Protein AF-A0A2J8IXP9-F1 (afdb_monomer_lite)

InterPro domains:
  IPR016054 Ly-6 antigen/uPA receptor-like [PF00021] (2-88)
  IPR016054 Ly-6 antigen/uPA receptor-like [PF00021] (100-126)
  IPR016054 Ly-6 antigen/uPA receptor-like [SM00134] (3-95)
  IPR018363 CD59 antigen, conserved site [PS00983] (4-57)
  IPR045860 Snake toxin-like superfamily [G3DSA:2.10.60.10] (2-97)
  IPR045860 Snake toxin-like superfamily [G3DSA:2.10.60.10] (98-129)
  IPR045860 Snake toxin-like superfamily [SSF57302] (1-97)
  IPR045860 Snake toxin-like superfamily [SSF57302] (103-127)

pLDDT: mean 88.63, std 13.38, range [33.03, 98.5]

Structure (mmCIF, N/CA/C/O backbone):
data_AF-A0A2J8IXP9-F1
#
_entry.id   AF-A0A2J8IXP9-F1
#
loop_
_atom_site.group_PDB
_atom_site.id
_atom_site.type_symbol
_atom_site.label_atom_id
_atom_site.label_alt_id
_atom_site.label_comp_id
_atom_site.label_asym_id
_atom_site.label_entity_id
_atom_site.label_seq_id
_atom_site.pdbx_PDB_ins_code
_atom_site.Cartn_x
_atom_site.Cartn_y
_atom_site.Cartn_z
_atom_site.occupancy
_atom_site.B_iso_or_equiv
_atom_site.auth_seq_id
_atom_site.auth_comp_id
_atom_site.auth_asym_id
_atom_site.auth_atom_id
_atom_site.pdbx_PDB_model_num
ATOM 1 N N . ARG A 1 1 ? -12.320 -8.275 23.757 1.00 76.25 1 ARG A N 1
ATOM 2 C CA . ARG A 1 1 ? -12.898 -7.100 23.058 1.00 76.25 1 ARG A CA 1
ATOM 3 C C . ARG A 1 1 ? -12.314 -7.110 21.659 1.00 76.25 1 ARG A C 1
ATOM 5 O O . ARG A 1 1 ? -11.104 -7.238 21.567 1.00 76.25 1 ARG A O 1
ATOM 12 N N . TYR A 1 2 ? -13.144 -7.077 20.621 1.00 90.44 2 TYR A N 1
ATOM 13 C CA . TYR A 1 2 ? -12.654 -7.108 19.242 1.00 90.44 2 TYR A CA 1
ATOM 14 C C . TYR A 1 2 ? -12.021 -5.775 18.852 1.00 90.44 2 TYR A C 1
ATOM 16 O O . TYR A 1 2 ? -12.442 -4.730 19.362 1.00 90.44 2 TYR A O 1
ATOM 24 N N . LEU A 1 3 ? -11.019 -5.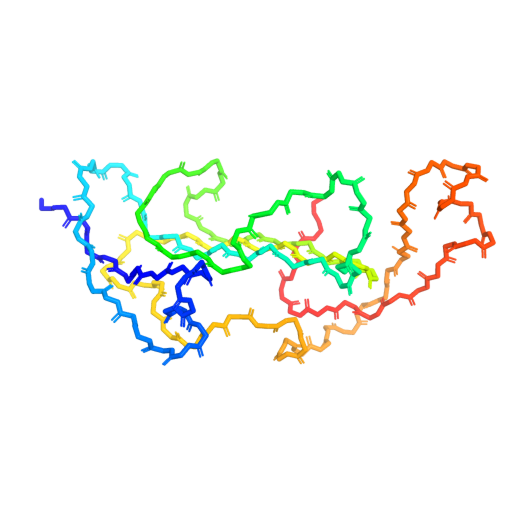844 17.978 1.00 97.25 3 LEU A N 1
ATOM 25 C CA . LEU A 1 3 ? -10.311 -4.694 17.434 1.00 97.25 3 LEU A CA 1
ATOM 26 C C . LEU A 1 3 ? -11.274 -3.804 16.629 1.00 97.25 3 LEU A C 1
ATOM 28 O O . LEU A 1 3 ? -12.179 -4.307 15.965 1.00 97.25 3 LEU A O 1
ATOM 32 N N . GLU A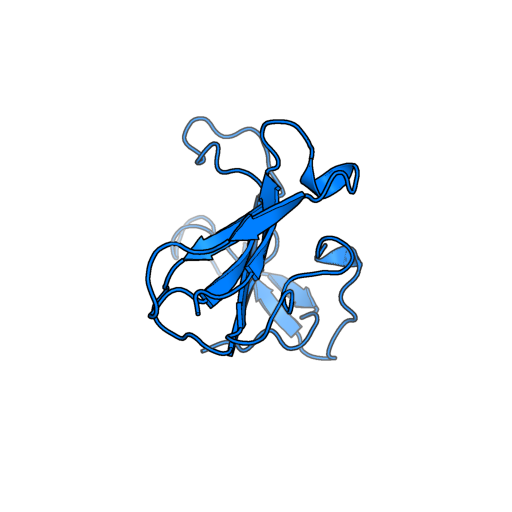 1 4 ? -11.104 -2.486 16.709 1.00 98.38 4 GLU A N 1
ATOM 33 C CA . GLU A 1 4 ? -11.819 -1.520 15.867 1.00 98.38 4 GLU A CA 1
ATOM 34 C C . GLU A 1 4 ? -10.820 -0.906 14.884 1.00 98.38 4 GLU A C 1
ATOM 36 O O . GLU A 1 4 ? -9.755 -0.450 15.298 1.00 98.38 4 GLU A O 1
ATOM 41 N N . CYS A 1 5 ? -11.171 -0.894 13.602 1.00 98.50 5 CYS A N 1
ATOM 42 C CA . CYS A 1 5 ? -10.344 -0.452 12.485 1.00 98.50 5 CYS A CA 1
ATOM 43 C C . CYS A 1 5 ? -11.069 0.611 11.657 1.00 98.50 5 CYS A C 1
ATOM 45 O O . CYS A 1 5 ? -12.279 0.801 11.785 1.00 98.50 5 CYS A O 1
ATOM 47 N N . ILE A 1 6 ? -10.332 1.289 10.783 1.00 98.50 6 ILE A N 1
ATOM 48 C CA . ILE A 1 6 ? -10.911 2.093 9.710 1.00 98.50 6 ILE A CA 1
ATOM 49 C C . ILE A 1 6 ? -11.226 1.196 8.509 1.00 98.50 6 ILE A C 1
ATOM 51 O O . ILE A 1 6 ? -10.470 0.272 8.211 1.00 98.50 6 ILE A O 1
ATOM 55 N N . SER A 1 7 ? -12.332 1.466 7.817 1.00 98.31 7 SER A N 1
ATOM 56 C CA . SER A 1 7 ? -12.733 0.760 6.605 1.00 98.31 7 SER A CA 1
ATOM 57 C C . SER A 1 7 ? -13.248 1.702 5.518 1.00 98.31 7 SER A C 1
ATOM 59 O O . SER A 1 7 ? -13.927 2.694 5.799 1.00 98.31 7 SER A O 1
ATOM 61 N N . CYS A 1 8 ? -12.868 1.392 4.282 1.00 97.94 8 CYS A N 1
ATOM 62 C CA . CYS A 1 8 ? -13.273 2.048 3.044 1.00 97.94 8 CYS A CA 1
ATOM 63 C C . CYS A 1 8 ? -12.891 1.145 1.853 1.00 97.94 8 CYS A C 1
ATOM 65 O O . CYS A 1 8 ? -12.100 0.211 2.024 1.00 97.94 8 CYS A O 1
ATOM 67 N N . GLY A 1 9 ? -13.413 1.446 0.664 1.00 96.19 9 GLY A N 1
ATOM 68 C CA . GLY A 1 9 ? -13.023 0.817 -0.599 1.00 96.19 9 GLY A CA 1
ATOM 69 C C . GLY A 1 9 ? -13.056 1.788 -1.783 1.00 96.19 9 GLY A C 1
ATOM 70 O O . GLY A 1 9 ? -13.705 2.838 -1.726 1.00 96.19 9 GLY A O 1
ATOM 71 N N . SER A 1 10 ? -12.347 1.443 -2.857 1.00 94.25 10 SER A N 1
ATOM 72 C CA . SER A 1 10 ? -12.347 2.219 -4.107 1.00 94.25 10 SER A CA 1
ATOM 73 C C . SER A 1 10 ? -13.627 2.057 -4.927 1.00 94.25 10 SER A C 1
ATOM 75 O O . SER A 1 10 ? -13.988 2.966 -5.674 1.00 94.25 10 SER A O 1
ATOM 77 N N . SER A 1 11 ? -14.353 0.949 -4.764 1.00 91.62 11 SER A N 1
ATOM 78 C CA . SER A 1 11 ? -15.578 0.645 -5.519 1.00 91.62 11 SER A CA 1
ATOM 79 C C . SER A 1 11 ? -16.669 1.717 -5.391 1.00 91.62 11 SER A C 1
ATOM 81 O O . SER A 1 11 ? -17.381 1.990 -6.357 1.00 91.62 11 SER A O 1
ATOM 83 N N . ASP A 1 12 ? -16.784 2.369 -4.231 1.00 92.88 12 ASP A N 1
ATOM 84 C CA . ASP A 1 12 ? -17.688 3.503 -3.979 1.00 92.88 12 ASP A CA 1
ATOM 85 C C . ASP A 1 12 ? -16.950 4.845 -3.781 1.00 92.88 12 ASP A C 1
ATOM 87 O O . ASP A 1 12 ? -17.549 5.873 -3.431 1.00 92.88 12 ASP A O 1
ATOM 91 N N . MET A 1 13 ? -15.640 4.842 -4.035 1.00 94.12 13 MET A N 1
ATOM 92 C CA . MET A 1 13 ? -14.691 5.927 -3.795 1.00 94.12 13 MET A CA 1
ATOM 93 C C . MET A 1 13 ? -14.664 6.443 -2.347 1.00 94.12 13 MET A C 1
ATOM 95 O O . MET A 1 13 ? -14.403 7.630 -2.102 1.00 94.12 13 MET A O 1
ATOM 99 N N . SER A 1 14 ? -15.001 5.601 -1.367 1.00 96.62 14 SER A N 1
ATOM 100 C CA . SER A 1 14 ? -14.982 5.996 0.044 1.00 96.62 14 SER A CA 1
ATOM 101 C C . SER A 1 14 ? -13.561 6.239 0.552 1.00 96.62 14 SER A C 1
ATOM 103 O O . SER A 1 14 ? -13.365 7.146 1.367 1.00 96.62 14 SER A O 1
ATOM 105 N N . CYS A 1 15 ? -12.562 5.511 0.044 1.00 95.88 15 CYS A N 1
ATOM 106 C CA . CYS A 1 15 ? -11.164 5.714 0.420 1.00 95.88 15 CYS A CA 1
ATOM 107 C C . CYS A 1 15 ? -10.618 7.052 -0.098 1.00 95.88 15 CYS A C 1
ATOM 109 O O . CYS A 1 15 ? -10.130 7.865 0.691 1.00 95.88 15 CYS A O 1
ATOM 111 N N . GLU A 1 16 ? -10.770 7.310 -1.396 1.00 95.19 16 GLU A N 1
ATOM 112 C CA . GLU A 1 16 ? -10.258 8.481 -2.117 1.00 95.19 16 GLU A CA 1
ATOM 113 C C . GLU A 1 16 ? -10.934 9.773 -1.660 1.00 95.19 16 GLU A C 1
ATOM 115 O O . GLU A 1 16 ? -10.302 10.825 -1.587 1.00 95.19 16 GLU A O 1
ATOM 120 N N . ARG A 1 17 ? -12.225 9.707 -1.310 1.00 95.75 17 ARG A N 1
ATOM 121 C CA . ARG A 1 17 ? -12.983 10.860 -0.799 1.00 95.75 17 ARG A CA 1
ATOM 122 C C . ARG A 1 17 ? -12.840 11.067 0.709 1.00 95.75 17 ARG A C 1
ATOM 124 O O . ARG A 1 17 ? -13.532 11.928 1.253 1.00 95.75 17 ARG A O 1
ATOM 131 N N . GLY A 1 18 ? -12.019 10.271 1.396 1.00 95.06 18 GLY A N 1
ATOM 132 C CA . GLY A 1 18 ? -11.847 10.359 2.848 1.00 95.06 18 GLY A CA 1
ATOM 133 C C . GLY A 1 18 ? -13.116 10.038 3.647 1.00 95.06 18 GLY A C 1
ATOM 134 O O . GLY A 1 18 ? -13.249 10.463 4.791 1.00 95.06 18 GLY A O 1
ATOM 135 N N . ARG A 1 19 ? -14.074 9.303 3.064 1.00 96.56 19 ARG A N 1
ATOM 136 C CA . ARG A 1 19 ? -15.338 8.889 3.707 1.00 96.56 19 ARG A CA 1
ATOM 137 C C . ARG A 1 19 ? -15.143 7.594 4.497 1.00 96.56 19 ARG A C 1
ATOM 139 O O . ARG A 1 19 ? -15.870 6.620 4.326 1.00 96.56 19 ARG A O 1
ATOM 146 N N . HIS A 1 20 ? -14.108 7.591 5.326 1.00 97.75 20 HIS A N 1
ATOM 147 C CA . HIS A 1 20 ? -13.667 6.448 6.115 1.00 97.75 20 HIS A CA 1
ATOM 148 C C . HIS A 1 20 ? -14.660 6.146 7.244 1.00 97.75 20 HIS A C 1
ATOM 150 O O . HIS A 1 20 ? -15.147 7.063 7.905 1.00 97.75 20 HIS A O 1
ATOM 156 N N . GLN A 1 21 ? -14.950 4.866 7.485 1.00 98.00 21 GLN A N 1
ATOM 157 C CA . GLN A 1 21 ? -15.879 4.428 8.532 1.00 98.00 21 GLN A CA 1
ATOM 158 C C . GLN A 1 21 ? -15.174 3.582 9.594 1.00 98.00 21 GLN A C 1
ATOM 160 O O . GLN A 1 21 ? -14.213 2.875 9.305 1.00 98.00 21 GLN A O 1
ATOM 165 N N . SER A 1 22 ? -15.673 3.630 10.830 1.00 98.12 22 SER A N 1
ATOM 166 C CA . SER A 1 22 ? -15.277 2.685 11.880 1.00 98.12 22 SER A CA 1
ATOM 167 C C . SER A 1 22 ? -15.875 1.306 11.603 1.00 98.12 22 SER A C 1
ATOM 169 O O . SER A 1 22 ? -17.081 1.184 11.397 1.00 98.12 22 SER A O 1
ATOM 171 N N . LEU A 1 23 ? -15.055 0.261 11.685 1.00 98.31 23 LEU A N 1
ATOM 172 C CA . LEU A 1 23 ? -15.468 -1.133 11.573 1.00 98.31 23 LEU A CA 1
ATOM 173 C C . LEU A 1 23 ? -14.924 -1.929 12.760 1.00 98.31 23 LEU A C 1
ATOM 175 O O . LEU A 1 23 ? -13.725 -1.919 13.026 1.00 98.31 23 LEU A O 1
ATOM 179 N N . GLN A 1 24 ? -15.798 -2.645 13.464 1.00 98.19 24 GLN A N 1
ATOM 180 C CA . GLN A 1 24 ? -15.377 -3.593 14.490 1.00 98.19 24 GLN A CA 1
ATOM 181 C C . GLN A 1 24 ? -15.133 -4.968 13.862 1.00 98.19 24 GLN A C 1
ATOM 183 O O . GLN A 1 24 ? -16.019 -5.518 13.203 1.00 98.19 24 GLN A O 1
ATOM 188 N N . CYS A 1 25 ? -13.946 -5.522 14.091 1.00 97.50 25 CYS A N 1
ATOM 189 C CA . CYS A 1 25 ? -13.578 -6.857 13.639 1.00 97.50 25 CYS A CA 1
ATOM 190 C C . CYS A 1 25 ? -14.418 -7.930 14.349 1.00 97.50 25 CYS A C 1
ATOM 192 O O . CYS A 1 25 ? -14.991 -7.693 15.417 1.00 97.50 25 CYS A O 1
ATOM 194 N N . ARG A 1 26 ? -14.525 -9.114 13.745 1.00 96.56 26 ARG A N 1
ATOM 195 C CA . ARG A 1 26 ? -15.386 -10.207 14.227 1.00 96.56 26 ARG A CA 1
ATOM 196 C C . ARG A 1 26 ? -14.601 -11.378 14.800 1.00 96.56 26 ARG A C 1
ATOM 198 O O . ARG A 1 26 ? -15.180 -12.179 15.529 1.00 96.56 26 ARG A O 1
ATOM 205 N N . ASN A 1 27 ? -13.310 -11.471 14.502 1.00 94.44 27 ASN A N 1
ATOM 206 C CA . ASN A 1 27 ? -12.423 -12.514 15.003 1.00 94.44 27 ASN A CA 1
ATOM 207 C C . ASN A 1 27 ? -11.283 -11.878 15.831 1.00 94.44 27 ASN A C 1
ATOM 209 O O . ASN A 1 27 ? -10.756 -10.841 15.431 1.00 94.44 27 ASN A O 1
ATOM 213 N N . PRO A 1 28 ? -10.909 -12.431 17.005 1.00 93.06 28 PRO A N 1
ATOM 214 C CA . PRO A 1 28 ? -9.790 -11.913 17.802 1.00 93.06 28 PRO A CA 1
ATOM 215 C C . PRO A 1 28 ? -8.428 -11.936 17.090 1.00 93.06 28 PRO A C 1
ATOM 217 O O . PRO A 1 28 ? -7.530 -11.214 17.513 1.00 93.06 28 PRO A O 1
ATOM 220 N N . GLU A 1 29 ? -8.264 -12.756 16.052 1.00 93.12 29 GLU A N 1
ATOM 221 C CA . GLU A 1 29 ? -7.033 -12.850 15.256 1.00 93.12 29 GLU A CA 1
ATOM 222 C C . GLU A 1 29 ? -6.964 -11.795 14.141 1.00 93.12 29 GLU A C 1
ATOM 224 O O . GLU A 1 29 ? -5.892 -11.557 13.580 1.00 93.12 29 GLU A O 1
ATOM 229 N N . GLU A 1 30 ? -8.090 -11.145 13.822 1.00 96.88 30 GLU A N 1
ATOM 230 C CA . GLU A 1 30 ? -8.131 -10.086 12.817 1.00 96.88 30 GLU A CA 1
ATOM 231 C C . GLU A 1 30 ? -7.358 -8.850 13.276 1.00 96.88 30 GLU A C 1
ATOM 233 O O . GLU A 1 30 ? -7.419 -8.404 14.424 1.00 96.88 30 GLU A O 1
ATOM 238 N N . GLN A 1 31 ? -6.657 -8.269 12.315 1.00 97.31 31 GLN A N 1
ATOM 239 C CA . GLN A 1 31 ? -5.892 -7.043 12.427 1.00 97.31 31 GLN A CA 1
ATOM 240 C C . GLN A 1 31 ? -6.493 -5.988 11.495 1.00 97.31 31 GLN A C 1
ATOM 242 O O . GLN A 1 31 ? -7.268 -6.305 10.588 1.00 97.31 31 GLN A O 1
ATOM 247 N N . CYS A 1 32 ? -6.130 -4.726 11.707 1.00 98.31 32 CYS A N 1
ATOM 248 C CA . CYS A 1 32 ? -6.487 -3.665 10.779 1.00 98.31 32 CYS A CA 1
ATOM 249 C C . CYS A 1 32 ? -5.588 -3.739 9.551 1.00 98.31 32 CYS A C 1
ATOM 251 O O . CYS A 1 32 ? -4.368 -3.781 9.702 1.00 98.31 32 CYS A O 1
ATOM 253 N N . LEU A 1 33 ? -6.185 -3.725 8.363 1.00 97.75 33 LEU A N 1
ATOM 254 C CA . LEU A 1 33 ? -5.499 -3.811 7.077 1.00 97.75 33 LEU A CA 1
ATOM 255 C C . LEU A 1 33 ? -5.624 -2.497 6.296 1.00 97.75 33 LEU A C 1
ATOM 257 O O . LEU A 1 33 ? -6.649 -1.812 6.375 1.00 97.75 33 LEU A O 1
ATOM 261 N N . ASP A 1 34 ? -4.584 -2.178 5.532 1.00 96.69 34 ASP A N 1
ATOM 262 C CA . ASP A 1 34 ? -4.552 -1.152 4.488 1.00 96.69 34 ASP A CA 1
ATOM 263 C C . ASP A 1 34 ? -3.841 -1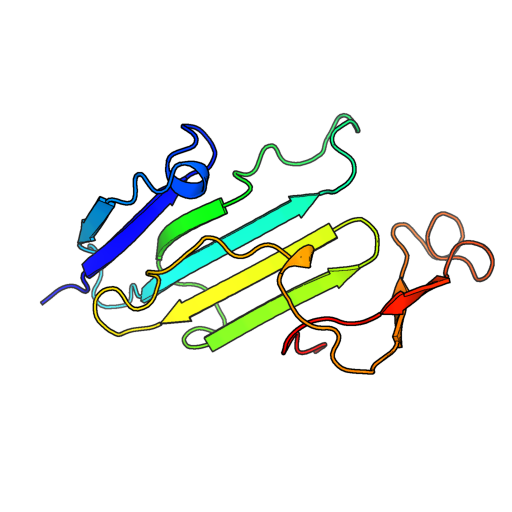.751 3.271 1.00 96.69 34 ASP A C 1
ATOM 265 O O . ASP A 1 34 ? -2.657 -2.095 3.351 1.00 96.69 34 ASP A O 1
ATOM 269 N N . VAL A 1 35 ? -4.590 -1.963 2.190 1.00 95.19 35 VAL A N 1
ATOM 270 C CA . VAL A 1 35 ? -4.139 -2.647 0.975 1.00 95.19 35 VAL A CA 1
ATOM 271 C C . VAL A 1 35 ? -4.248 -1.689 -0.199 1.00 95.19 35 VAL A C 1
ATOM 273 O O . VAL A 1 35 ? -5.314 -1.121 -0.437 1.00 95.19 35 VAL A O 1
ATOM 276 N N . VAL A 1 36 ? -3.153 -1.553 -0.944 1.00 93.62 36 VAL A N 1
ATOM 277 C CA . VAL A 1 36 ? -3.094 -0.785 -2.188 1.00 93.62 36 VAL A CA 1
ATOM 278 C C . VAL A 1 36 ? -2.722 -1.714 -3.332 1.00 93.62 36 VAL A C 1
ATOM 280 O O . VAL A 1 36 ? -1.723 -2.430 -3.251 1.00 93.62 36 VAL A O 1
ATOM 283 N N . THR A 1 37 ? -3.504 -1.664 -4.404 1.00 91.81 37 THR A N 1
ATOM 284 C CA . THR A 1 37 ? -3.274 -2.402 -5.648 1.00 91.81 37 THR A CA 1
ATOM 285 C C . THR A 1 37 ? -3.460 -1.438 -6.806 1.00 91.81 37 THR A C 1
ATOM 287 O O . THR A 1 37 ? -4.574 -1.178 -7.247 1.00 91.81 37 THR A O 1
ATOM 290 N N . HIS A 1 38 ? -2.363 -0.885 -7.309 1.00 86.06 38 HIS A N 1
ATOM 291 C CA . HIS A 1 38 ? -2.401 0.055 -8.417 1.00 86.06 38 HIS A CA 1
ATOM 292 C C . HIS A 1 38 ? -1.687 -0.503 -9.647 1.00 86.06 38 HIS A C 1
ATOM 294 O O . HIS A 1 38 ? -0.537 -0.935 -9.577 1.00 86.06 38 HIS A O 1
ATOM 300 N N . TRP A 1 39 ? -2.377 -0.450 -10.785 1.00 81.19 39 TRP A N 1
ATOM 301 C CA . TRP A 1 39 ? -1.847 -0.779 -12.102 1.00 81.19 39 TRP A CA 1
ATOM 302 C C . TRP A 1 39 ? -1.874 0.495 -12.947 1.00 81.19 39 TRP A C 1
ATOM 304 O O . TRP A 1 39 ? -2.945 1.029 -13.215 1.00 81.19 39 TRP A O 1
ATOM 314 N N . ILE A 1 40 ? -0.710 0.983 -13.376 1.00 68.44 40 ILE A N 1
ATOM 315 C CA . ILE A 1 40 ? -0.575 2.278 -14.071 1.00 68.44 40 ILE A CA 1
ATOM 316 C C . ILE A 1 40 ? -1.183 2.230 -15.486 1.00 68.44 40 ILE A C 1
ATOM 318 O O . ILE A 1 40 ? -1.618 3.248 -16.018 1.00 68.44 40 ILE A O 1
ATOM 322 N N . GLN A 1 41 ? -1.265 1.043 -16.096 1.00 62.69 41 GLN A N 1
ATOM 323 C CA . GLN A 1 41 ? -1.983 0.829 -17.357 1.00 62.69 41 GLN A CA 1
ATOM 324 C C . GLN A 1 41 ? -3.343 0.168 -17.094 1.00 62.69 41 GLN A C 1
ATOM 326 O O . GLN A 1 41 ? -3.454 -1.057 -16.981 1.00 62.69 41 GLN A O 1
ATOM 331 N N . GLU A 1 42 ? -4.379 0.997 -16.998 1.00 52.91 42 GLU A N 1
ATOM 332 C CA . GLU A 1 42 ? -5.784 0.591 -17.056 1.00 52.91 42 GLU A CA 1
ATOM 333 C C . GLU A 1 42 ? -6.156 0.369 -18.533 1.00 52.91 42 GLU A C 1
ATOM 335 O O . GLU A 1 42 ? -6.324 1.331 -19.279 1.00 52.91 42 GLU A O 1
ATOM 340 N N . GLY A 1 43 ? -6.232 -0.879 -19.010 1.00 49.84 43 GLY A N 1
ATOM 341 C CA . GLY A 1 43 ? -6.666 -1.107 -20.398 1.00 49.84 43 GLY A CA 1
ATOM 342 C C . GLY A 1 43 ? -6.444 -2.486 -21.016 1.00 49.84 43 GLY A C 1
ATOM 343 O O . GLY A 1 43 ? -7.057 -2.771 -22.039 1.00 49.84 43 GLY A O 1
ATOM 344 N N . GLU A 1 44 ? -5.622 -3.362 -20.432 1.00 48.75 44 GLU A N 1
ATOM 345 C CA . GLU A 1 44 ? -5.517 -4.743 -20.928 1.00 48.75 44 GLU A CA 1
ATOM 346 C C . GLU A 1 44 ? -6.701 -5.589 -20.443 1.00 48.75 44 GLU A C 1
ATOM 348 O O . GLU A 1 44 ? -6.911 -5.760 -19.236 1.00 48.75 44 GLU A O 1
ATOM 353 N N . GLU A 1 45 ? -7.467 -6.140 -21.390 1.00 43.31 45 GLU A N 1
ATOM 354 C CA . GLU A 1 45 ? -8.473 -7.170 -21.127 1.00 43.31 45 GLU A CA 1
ATOM 355 C C . GLU A 1 45 ? -7.836 -8.319 -20.323 1.00 43.31 45 GLU A C 1
ATOM 357 O O . GLU A 1 45 ? -6.929 -8.997 -20.799 1.00 43.31 45 GLU A O 1
ATOM 362 N N . GLY A 1 46 ? -8.289 -8.520 -19.079 1.00 51.00 46 GLY A N 1
ATOM 363 C CA . GLY A 1 46 ? -7.799 -9.583 -18.190 1.00 51.00 46 GLY A CA 1
ATOM 364 C C . GLY A 1 46 ? -7.110 -9.120 -16.901 1.00 51.00 46 GLY A C 1
ATOM 365 O O . GLY A 1 46 ? -6.817 -9.968 -16.059 1.00 51.00 46 GLY A O 1
ATOM 366 N N . ARG A 1 47 ? -6.883 -7.812 -16.688 1.00 57.94 47 ARG A N 1
ATOM 367 C CA . ARG A 1 47 ? -6.389 -7.320 -15.385 1.00 57.94 47 ARG A CA 1
ATOM 368 C C . ARG A 1 47 ? -7.487 -7.388 -14.304 1.00 57.94 47 ARG A C 1
ATOM 370 O O . ARG A 1 47 ? -8.644 -7.079 -14.608 1.00 57.94 47 ARG A O 1
ATOM 377 N N . PRO A 1 48 ? -7.160 -7.787 -13.056 1.00 58.47 48 PRO A N 1
ATOM 378 C CA . PRO A 1 48 ? -8.125 -7.820 -11.960 1.00 58.47 48 PRO A CA 1
ATOM 379 C C . PRO A 1 48 ? -8.756 -6.442 -11.752 1.00 58.47 48 PRO A C 1
ATOM 381 O O . PRO A 1 48 ? -8.048 -5.442 -11.653 1.00 58.47 48 PRO A O 1
ATOM 384 N N . LYS A 1 49 ? -10.089 -6.388 -11.664 1.00 65.19 49 LYS A N 1
ATOM 385 C CA . LYS A 1 49 ? -10.839 -5.186 -11.257 1.00 65.19 49 LYS A CA 1
ATOM 386 C C . LYS A 1 49 ? -10.799 -5.020 -9.736 1.00 65.19 49 LYS A C 1
ATOM 388 O O . LYS A 1 49 ? -11.835 -4.809 -9.111 1.00 65.19 49 LYS A O 1
ATOM 393 N N . ASP A 1 50 ? -9.628 -5.227 -9.152 1.00 68.06 50 ASP A N 1
ATOM 394 C CA . ASP A 1 50 ? -9.457 -5.108 -7.715 1.00 68.06 50 ASP A CA 1
ATOM 395 C C . ASP A 1 50 ? -9.589 -3.635 -7.326 1.00 68.06 50 ASP A C 1
ATOM 397 O O . ASP A 1 50 ? -9.157 -2.741 -8.059 1.00 68.06 50 ASP A O 1
ATOM 401 N N . ASP A 1 51 ? -10.205 -3.385 -6.173 1.00 81.31 51 ASP A N 1
ATOM 402 C CA . ASP A 1 51 ? -10.265 -2.041 -5.612 1.00 81.31 51 ASP A CA 1
ATOM 403 C C . ASP A 1 51 ? -8.835 -1.537 -5.375 1.00 81.31 51 ASP A C 1
ATOM 405 O O . ASP A 1 51 ? -8.017 -2.214 -4.745 1.00 81.31 51 ASP A O 1
ATOM 409 N N . ARG A 1 52 ? -8.539 -0.333 -5.886 1.00 91.12 52 ARG A N 1
ATOM 410 C CA . ARG A 1 52 ? -7.211 0.288 -5.775 1.00 91.12 52 ARG A CA 1
ATOM 411 C C . ARG A 1 52 ? -6.782 0.448 -4.322 1.00 91.12 52 ARG A C 1
ATOM 413 O O . ARG A 1 52 ? -5.612 0.252 -4.015 1.00 91.12 52 ARG A O 1
ATOM 420 N N . HIS A 1 53 ? -7.729 0.791 -3.456 1.00 95.44 53 HIS A N 1
ATOM 421 C CA . HIS A 1 53 ? -7.561 0.993 -2.027 1.00 95.44 53 HIS A CA 1
ATOM 422 C C . HIS A 1 53 ? -8.615 0.192 -1.271 1.00 95.44 53 HIS A C 1
ATOM 424 O O . HIS A 1 53 ? -9.811 0.300 -1.548 1.00 95.44 53 HIS A O 1
ATOM 430 N N . LEU A 1 54 ? -8.177 -0.573 -0.274 1.00 96.56 54 LEU A N 1
ATOM 431 C CA . LEU A 1 54 ? -9.049 -1.322 0.625 1.00 96.56 54 LEU A CA 1
ATOM 432 C C . LEU A 1 54 ? -8.553 -1.206 2.063 1.00 96.56 54 LEU A C 1
ATOM 434 O O . LEU A 1 54 ? -7.403 -1.520 2.371 1.00 96.56 54 LEU A O 1
ATOM 438 N N . ARG A 1 55 ? -9.454 -0.822 2.970 1.00 97.88 55 ARG A N 1
ATOM 439 C CA . ARG A 1 55 ? -9.205 -0.817 4.417 1.00 97.88 55 ARG A CA 1
ATOM 440 C C . ARG A 1 55 ? -10.261 -1.613 5.156 1.00 97.88 55 ARG A C 1
ATOM 442 O O . ARG A 1 55 ? -11.446 -1.562 4.820 1.00 97.88 55 ARG A O 1
ATOM 449 N N . GLY A 1 56 ? -9.859 -2.290 6.223 1.00 97.81 56 GLY A N 1
ATOM 450 C CA . GLY A 1 56 ? -10.803 -2.995 7.081 1.00 97.81 56 GLY A CA 1
ATOM 451 C C . GLY A 1 56 ? -10.136 -3.967 8.036 1.00 97.81 56 GLY A C 1
ATOM 452 O O . GLY A 1 56 ? -9.022 -3.735 8.498 1.00 97.81 56 GLY A O 1
ATOM 453 N N . CYS A 1 57 ? -10.850 -5.048 8.330 1.00 98.12 57 CYS A N 1
ATOM 454 C CA . CYS A 1 57 ? -10.393 -6.138 9.181 1.00 98.12 57 CYS A CA 1
ATOM 455 C C . CYS A 1 57 ? -9.954 -7.329 8.331 1.00 98.12 57 CYS A C 1
ATOM 457 O O . CYS A 1 57 ? -10.569 -7.622 7.307 1.00 98.12 57 CYS A O 1
ATOM 459 N N . GLY A 1 58 ? -8.936 -8.051 8.785 1.00 96.44 58 GLY A N 1
ATOM 460 C CA . GLY A 1 58 ? -8.564 -9.328 8.194 1.00 96.44 58 GLY A CA 1
ATOM 461 C C . GLY A 1 58 ? -7.285 -9.891 8.793 1.00 96.44 58 GLY A C 1
ATOM 462 O O . GLY A 1 58 ? -6.690 -9.313 9.700 1.00 96.44 58 GLY A O 1
ATOM 463 N N . TYR A 1 59 ? -6.853 -11.031 8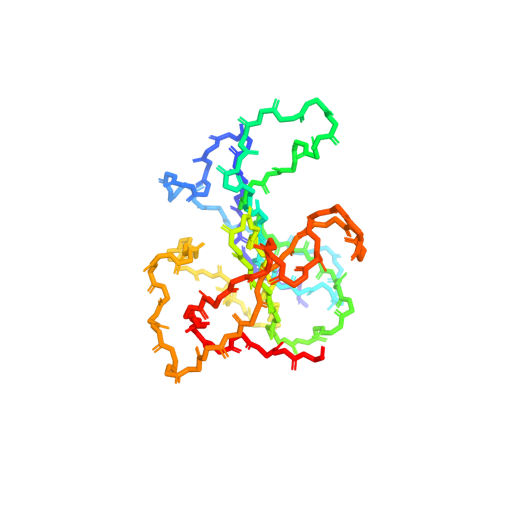.270 1.00 94.75 59 TYR A N 1
ATOM 464 C CA . TYR A 1 59 ? -5.598 -11.667 8.644 1.00 94.75 59 TYR A CA 1
ATOM 465 C C . TYR A 1 59 ? -4.879 -12.111 7.375 1.00 94.75 59 TYR A C 1
ATOM 467 O O . TYR A 1 59 ? -5.445 -12.847 6.567 1.00 94.75 59 TYR A O 1
ATOM 475 N N . LEU A 1 60 ? -3.642 -11.648 7.194 1.00 89.88 60 LEU A N 1
ATOM 476 C CA . LEU A 1 60 ? -2.799 -12.004 6.057 1.00 89.88 60 LEU A CA 1
ATOM 477 C C . LEU A 1 60 ? -1.441 -12.528 6.548 1.00 89.88 60 LEU A C 1
ATOM 479 O O . LEU A 1 60 ? -0.961 -12.098 7.604 1.00 89.88 60 LEU A O 1
ATOM 483 N N . PRO A 1 61 ? -0.803 -13.451 5.804 1.00 88.00 61 PRO A N 1
ATOM 484 C CA . PRO A 1 61 ? 0.550 -13.898 6.112 1.00 88.00 61 PRO A CA 1
ATOM 485 C C . PRO A 1 61 ? 1.519 -12.709 6.145 1.00 88.00 61 PRO A C 1
ATOM 487 O O . PRO A 1 61 ? 1.482 -11.857 5.262 1.00 88.00 61 PRO A O 1
ATOM 490 N N . GLY A 1 62 ? 2.397 -12.660 7.150 1.00 81.56 62 GLY A N 1
ATOM 491 C CA . GLY A 1 62 ? 3.353 -11.556 7.319 1.00 81.56 62 GLY A CA 1
ATOM 492 C C . GLY A 1 62 ? 2.865 -10.395 8.197 1.00 81.56 62 GLY A C 1
ATOM 493 O O . GLY A 1 62 ? 3.569 -9.396 8.311 1.00 81.56 62 GLY A O 1
ATOM 494 N N . CYS A 1 63 ? 1.705 -10.528 8.849 1.00 90.44 63 CYS A N 1
ATOM 495 C CA . CYS A 1 63 ? 1.190 -9.557 9.818 1.00 90.44 63 CYS A CA 1
ATOM 496 C C . CYS A 1 63 ? 1.562 -9.891 11.275 1.00 90.44 63 CYS A C 1
ATOM 498 O O . CYS A 1 63 ? 1.519 -11.067 11.648 1.00 90.44 63 CYS A O 1
ATOM 500 N N . PRO A 1 64 ? 1.830 -8.891 12.146 1.00 89.31 64 PRO A N 1
ATOM 501 C CA . PRO A 1 64 ? 1.811 -7.444 11.895 1.00 89.31 64 PRO A CA 1
ATOM 502 C C . PRO A 1 64 ? 3.065 -6.944 11.168 1.00 89.31 64 PRO A C 1
ATOM 504 O O . PRO A 1 64 ? 4.160 -7.468 11.362 1.00 89.31 64 PRO A O 1
ATOM 507 N N . GLY A 1 65 ? 2.913 -5.881 10.383 1.00 91.44 65 GLY A N 1
ATOM 508 C CA . GLY A 1 65 ? 4.007 -5.305 9.613 1.00 91.44 65 GLY A CA 1
ATOM 509 C C . GLY A 1 65 ? 3.524 -4.553 8.383 1.00 91.44 65 GLY A C 1
ATOM 510 O O . GLY A 1 65 ? 2.341 -4.248 8.226 1.00 91.44 65 GLY A O 1
ATOM 511 N N . SER A 1 66 ? 4.466 -4.246 7.504 1.00 91.56 66 SER A N 1
ATOM 512 C CA . SER A 1 66 ? 4.165 -3.708 6.186 1.00 91.56 66 SER A CA 1
ATOM 513 C C . SER A 1 66 ? 5.143 -4.251 5.167 1.00 91.56 66 SER A C 1
ATOM 515 O O . SER A 1 66 ? 6.341 -4.339 5.443 1.00 91.56 66 SER A O 1
ATOM 517 N N . ASN A 1 67 ? 4.641 -4.547 3.984 1.00 90.56 67 ASN A N 1
ATOM 518 C CA . ASN A 1 67 ? 5.403 -4.999 2.837 1.00 90.56 67 ASN A CA 1
ATOM 519 C C . ASN A 1 67 ? 4.837 -4.332 1.588 1.00 90.56 67 ASN A C 1
ATOM 521 O O . ASN A 1 67 ? 3.666 -3.966 1.520 1.00 90.56 67 ASN A O 1
ATOM 525 N N . GLY A 1 68 ? 5.681 -4.159 0.585 1.00 91.00 68 GLY A N 1
ATOM 526 C CA . GLY A 1 68 ? 5.230 -3.590 -0.664 1.00 91.00 68 GLY A CA 1
ATOM 527 C C . GLY A 1 68 ? 6.261 -3.756 -1.753 1.00 91.00 68 GLY A C 1
ATOM 528 O O . GLY A 1 68 ? 7.448 -3.943 -1.496 1.00 91.00 68 GLY A O 1
ATOM 529 N N . PHE A 1 69 ? 5.766 -3.671 -2.971 1.00 92.62 69 PHE A N 1
ATOM 530 C CA . PHE A 1 69 ? 6.512 -3.828 -4.197 1.00 92.62 69 PHE A CA 1
ATOM 531 C C . PHE A 1 69 ? 6.054 -2.740 -5.154 1.00 92.62 69 PHE A C 1
ATOM 533 O O . PHE A 1 69 ? 4.859 -2.470 -5.275 1.00 92.62 69 PHE A O 1
ATOM 540 N N . HIS A 1 70 ? 7.003 -2.133 -5.851 1.00 93.12 70 HIS A N 1
ATOM 541 C CA . HIS A 1 70 ? 6.685 -1.278 -6.980 1.00 93.12 70 HIS A CA 1
ATOM 542 C C . HIS A 1 70 ? 7.682 -1.531 -8.098 1.00 93.12 70 HIS A C 1
ATOM 544 O O . HIS A 1 70 ? 8.870 -1.764 -7.858 1.00 93.12 70 HIS A O 1
ATOM 550 N N . ASN A 1 71 ? 7.174 -1.500 -9.314 1.00 91.31 71 ASN A N 1
ATOM 551 C CA . ASN A 1 71 ? 7.960 -1.477 -10.529 1.00 91.31 71 ASN A CA 1
ATOM 552 C C . ASN A 1 71 ? 7.423 -0.318 -11.400 1.00 91.31 71 ASN A C 1
ATOM 554 O O . ASN A 1 71 ? 6.683 0.539 -10.923 1.00 91.31 71 ASN A O 1
ATOM 558 N N . ASN A 1 72 ? 7.779 -0.280 -12.678 1.00 89.31 72 ASN A N 1
ATOM 559 C CA . ASN A 1 72 ? 7.340 0.771 -13.582 1.00 89.31 72 ASN A CA 1
ATOM 560 C C . ASN A 1 72 ? 5.815 0.861 -13.781 1.00 89.31 72 ASN A C 1
ATOM 562 O O . ASN A 1 72 ? 5.318 1.948 -14.055 1.00 89.31 72 ASN A O 1
ATOM 566 N N . ASP A 1 73 ? 5.078 -0.251 -13.720 1.00 88.06 73 ASP A N 1
ATOM 567 C CA . ASP A 1 73 ? 3.656 -0.294 -14.093 1.00 88.06 73 ASP A CA 1
ATOM 568 C C . ASP A 1 73 ? 2.721 -0.763 -12.970 1.00 88.06 73 ASP A C 1
ATOM 570 O O . ASP A 1 73 ? 1.502 -0.788 -13.155 1.00 88.06 73 ASP A O 1
ATOM 574 N N . THR A 1 74 ? 3.279 -1.141 -11.823 1.00 89.69 74 THR A N 1
ATOM 575 C CA . THR A 1 74 ? 2.585 -1.847 -10.749 1.00 89.69 74 THR A CA 1
ATOM 576 C C . THR A 1 74 ? 3.047 -1.334 -9.391 1.00 89.69 74 THR A C 1
ATOM 578 O O . THR A 1 74 ? 4.245 -1.211 -9.133 1.00 89.69 74 THR A O 1
ATOM 581 N N . PHE A 1 75 ? 2.097 -1.108 -8.487 1.00 91.94 75 PHE A N 1
ATOM 582 C CA . PHE A 1 75 ? 2.350 -0.830 -7.080 1.00 91.94 75 PHE A CA 1
ATOM 583 C C . PHE A 1 75 ? 1.415 -1.661 -6.205 1.00 91.94 75 PHE A C 1
ATOM 585 O O . PHE A 1 75 ? 0.194 -1.541 -6.287 1.00 91.94 75 PHE A O 1
ATOM 592 N N . HIS A 1 76 ? 2.008 -2.484 -5.346 1.00 92.50 76 HIS A N 1
ATOM 593 C CA . HIS A 1 76 ? 1.304 -3.232 -4.318 1.00 92.50 76 HIS A CA 1
ATOM 594 C C . HIS A 1 76 ? 1.841 -2.855 -2.951 1.00 92.50 76 HIS A C 1
ATOM 596 O O . HIS A 1 76 ? 3.054 -2.830 -2.729 1.00 92.50 76 HIS A O 1
ATOM 602 N N . PHE A 1 77 ? 0.938 -2.615 -2.013 1.00 93.06 77 PHE A N 1
ATOM 603 C CA . PHE A 1 77 ? 1.300 -2.331 -0.638 1.00 93.06 77 PHE A CA 1
ATOM 604 C C . PHE A 1 77 ? 0.313 -2.982 0.316 1.00 93.06 77 PHE A C 1
ATOM 606 O O . PHE A 1 77 ? -0.894 -2.953 0.095 1.00 93.06 77 PHE A O 1
ATOM 613 N N . LEU A 1 78 ? 0.841 -3.547 1.392 1.00 93.88 78 LEU A N 1
ATOM 614 C CA . LEU A 1 78 ? 0.074 -4.065 2.505 1.00 93.88 78 LEU A CA 1
ATOM 615 C C . LEU A 1 78 ? 0.665 -3.494 3.790 1.00 93.88 78 LEU A C 1
ATOM 617 O O . LEU A 1 78 ? 1.863 -3.596 4.051 1.00 93.88 78 LEU A O 1
ATOM 621 N N . LYS A 1 79 ? -0.200 -2.926 4.622 1.00 94.94 79 LYS A N 1
ATOM 622 C CA . LYS A 1 79 ? 0.083 -2.619 6.021 1.00 94.94 79 LYS A CA 1
ATOM 623 C C . LYS A 1 79 ? -0.949 -3.317 6.884 1.00 94.94 79 LYS A C 1
ATOM 625 O O . LYS A 1 79 ? -2.146 -3.261 6.610 1.00 94.94 79 LYS A O 1
ATOM 630 N N . CYS A 1 80 ? -0.479 -3.933 7.957 1.00 96.00 80 CYS A N 1
ATOM 631 C CA . CYS A 1 80 ? -1.330 -4.562 8.943 1.00 96.00 80 CYS A CA 1
ATOM 632 C C . CYS A 1 80 ? -0.828 -4.346 10.364 1.00 96.00 80 CYS A C 1
ATOM 634 O O . CYS A 1 80 ? 0.373 -4.371 10.643 1.00 96.00 80 CYS A O 1
ATOM 636 N N . CYS A 1 81 ? -1.764 -4.087 11.269 1.00 96.44 81 CYS A N 1
ATOM 637 C CA . CYS A 1 81 ? -1.460 -3.679 12.632 1.00 96.44 81 CYS A CA 1
ATOM 638 C C . CYS A 1 81 ? -2.581 -4.078 13.603 1.00 96.44 81 CYS A C 1
ATOM 640 O O . CYS A 1 81 ? -3.741 -4.226 13.226 1.00 96.44 81 CYS A O 1
ATOM 642 N N . ASN A 1 82 ? -2.225 -4.270 14.873 1.00 96.06 82 ASN A N 1
ATOM 643 C CA . ASN A 1 82 ? -3.076 -4.899 15.889 1.00 96.06 82 ASN A CA 1
ATOM 644 C C . ASN A 1 82 ? -3.539 -3.937 17.002 1.00 96.06 82 ASN A C 1
ATOM 646 O O . ASN A 1 82 ? -3.952 -4.381 18.074 1.00 96.06 82 ASN A O 1
ATOM 650 N N . THR A 1 83 ? -3.466 -2.625 16.769 1.00 96.56 83 THR A N 1
ATOM 651 C CA . THR A 1 83 ? -3.929 -1.590 17.706 1.00 96.56 83 THR A CA 1
ATOM 652 C C . THR A 1 83 ? -5.132 -0.835 17.137 1.00 96.56 83 THR A C 1
ATOM 654 O O . THR A 1 83 ? -5.341 -0.788 15.928 1.00 96.56 83 THR A O 1
ATOM 657 N N . THR A 1 84 ? -5.986 -0.289 18.004 1.00 97.81 84 THR A N 1
ATOM 658 C CA . THR A 1 84 ? -7.242 0.358 17.589 1.00 97.81 84 THR A CA 1
ATOM 659 C C . THR A 1 84 ? -6.997 1.461 16.556 1.00 97.81 84 THR A C 1
ATOM 661 O O . THR A 1 84 ? -6.227 2.380 16.821 1.00 97.81 84 THR A O 1
ATOM 664 N N . LYS A 1 85 ? -7.677 1.377 15.403 1.00 98.00 85 LYS A N 1
ATOM 665 C CA . LYS A 1 85 ? -7.648 2.337 14.281 1.00 98.00 85 LYS A CA 1
ATOM 666 C C . LYS A 1 85 ? -6.251 2.648 13.732 1.00 98.00 85 LYS A C 1
ATOM 668 O O . LYS A 1 85 ? -6.047 3.670 13.095 1.00 98.00 85 LYS A O 1
ATOM 673 N N . CYS A 1 86 ? -5.291 1.743 13.892 1.00 97.38 86 CYS A N 1
ATOM 674 C CA . CYS A 1 86 ? -3.908 1.940 13.440 1.00 97.38 86 CYS A CA 1
ATOM 675 C C . CYS A 1 86 ? -3.721 2.039 11.907 1.00 97.38 86 CYS A C 1
ATOM 677 O O . CYS A 1 86 ? -2.636 2.393 11.428 1.00 97.38 86 CYS A O 1
ATOM 679 N N . ASN A 1 87 ? -4.765 1.715 11.138 1.00 97.81 87 ASN A N 1
ATOM 680 C CA . ASN A 1 87 ? -4.845 1.872 9.686 1.00 97.81 87 ASN A CA 1
ATOM 681 C C . ASN A 1 87 ? -5.537 3.183 9.250 1.00 97.81 87 ASN A C 1
ATOM 683 O O . ASN A 1 87 ? -5.956 3.302 8.101 1.00 97.81 87 ASN A O 1
ATOM 687 N N . GLU A 1 88 ? -5.693 4.156 10.150 1.00 96.56 88 GLU A N 1
ATOM 688 C CA . GLU A 1 88 ? -6.168 5.500 9.809 1.00 96.56 88 GLU A CA 1
ATOM 689 C C . GLU A 1 88 ? -5.121 6.337 9.047 1.00 96.56 88 GLU A C 1
ATOM 691 O O . GLU A 1 88 ? -3.963 5.941 8.888 1.00 96.56 88 GLU A O 1
ATOM 696 N N . GLY A 1 89 ? -5.532 7.527 8.599 1.00 94.50 89 GLY A N 1
ATOM 697 C CA . GLY A 1 89 ? -4.690 8.482 7.874 1.00 94.50 89 GLY A CA 1
ATOM 698 C C . GLY A 1 89 ? -5.079 8.626 6.399 1.00 94.50 89 GLY A C 1
ATOM 699 O O . GLY A 1 89 ? -6.037 7.992 5.950 1.00 94.50 89 GLY A O 1
ATOM 700 N N . PRO A 1 90 ? -4.371 9.465 5.625 1.00 93.94 90 PRO A N 1
ATOM 701 C CA . PRO A 1 90 ? -4.596 9.574 4.185 1.00 93.94 90 PRO A CA 1
ATOM 702 C C . PRO A 1 90 ? -4.324 8.237 3.481 1.00 93.94 90 PRO A C 1
ATOM 704 O O . PRO A 1 90 ? -3.592 7.392 4.002 1.00 93.94 90 PRO A O 1
ATOM 707 N N . ILE A 1 91 ? -4.929 8.039 2.309 1.00 93.69 91 ILE A N 1
ATOM 708 C CA . ILE A 1 91 ? -4.612 6.895 1.445 1.00 93.69 91 ILE A CA 1
ATOM 709 C C . ILE A 1 91 ? -3.167 6.992 0.947 1.00 93.69 91 ILE A C 1
ATOM 711 O O . ILE A 1 91 ? -2.632 8.091 0.768 1.00 93.69 91 ILE A O 1
ATOM 715 N N . LEU A 1 92 ? -2.525 5.841 0.761 1.00 92.12 92 LEU A N 1
ATOM 716 C CA . LEU A 1 92 ? -1.138 5.779 0.328 1.00 92.12 92 LEU A CA 1
ATOM 717 C C . LEU A 1 92 ? -1.056 5.801 -1.198 1.00 92.12 92 LEU A C 1
ATOM 719 O O . LEU A 1 92 ? -1.559 4.900 -1.854 1.00 92.12 92 LEU A O 1
ATOM 723 N N . GLU A 1 93 ? -0.344 6.778 -1.745 1.00 91.25 93 GLU A N 1
ATOM 724 C CA . GLU A 1 93 ? -0.042 6.855 -3.177 1.00 91.25 93 GLU A CA 1
ATOM 725 C C . GLU A 1 93 ? 1.472 6.778 -3.386 1.00 91.25 93 GLU A C 1
ATOM 727 O O . GLU A 1 93 ? 2.240 7.349 -2.601 1.00 91.25 93 GLU A O 1
ATOM 732 N N . LEU A 1 94 ? 1.913 6.067 -4.428 1.00 90.81 94 LEU A N 1
ATOM 733 C CA . LEU A 1 94 ? 3.338 5.839 -4.694 1.00 90.81 94 LEU A CA 1
ATOM 734 C C . LEU A 1 94 ? 4.086 7.161 -4.911 1.00 90.81 94 LEU A C 1
ATOM 736 O O . LEU A 1 94 ? 5.215 7.323 -4.447 1.00 90.81 94 LEU A O 1
ATOM 740 N N . GLU A 1 95 ? 3.456 8.130 -5.571 1.00 90.06 95 GLU A N 1
ATOM 741 C CA . GLU A 1 95 ? 4.034 9.442 -5.863 1.00 90.06 95 GLU A CA 1
ATOM 742 C C . GLU A 1 95 ? 4.334 10.237 -4.586 1.00 90.06 95 GLU A C 1
ATOM 744 O O . GLU A 1 95 ? 5.293 11.014 -4.558 1.00 90.06 95 GLU A O 1
ATOM 749 N N . ASN A 1 96 ? 3.559 9.994 -3.523 1.00 91.75 96 ASN A N 1
ATOM 750 C CA . ASN A 1 96 ? 3.717 10.631 -2.216 1.00 91.75 96 ASN A CA 1
ATOM 751 C C . ASN A 1 96 ? 4.837 9.994 -1.377 1.00 91.75 96 ASN A C 1
ATOM 753 O O . ASN A 1 96 ? 5.249 10.569 -0.367 1.00 91.75 96 ASN A O 1
ATOM 757 N N . LEU A 1 97 ? 5.348 8.822 -1.771 1.00 91.50 97 LEU A N 1
ATOM 758 C CA . LEU A 1 97 ? 6.485 8.194 -1.107 1.00 91.50 97 LEU A CA 1
ATOM 759 C C . LEU A 1 97 ? 7.804 8.817 -1.595 1.00 91.50 97 LEU A C 1
ATOM 761 O O . LEU A 1 97 ? 8.046 8.869 -2.805 1.00 91.50 97 LEU A O 1
ATOM 765 N N . PRO A 1 98 ? 8.699 9.250 -0.687 1.00 93.75 98 PRO A N 1
ATOM 766 C CA . PRO A 1 98 ? 9.984 9.816 -1.074 1.00 93.75 98 PRO A CA 1
ATOM 767 C C . PRO A 1 98 ? 10.881 8.747 -1.700 1.00 93.75 98 PRO A C 1
ATOM 769 O O . PRO A 1 98 ? 10.838 7.577 -1.309 1.00 93.75 98 PRO A O 1
ATOM 772 N N . GLN A 1 99 ? 11.731 9.157 -2.639 1.00 93.88 99 GLN A N 1
ATOM 773 C CA . GLN A 1 99 ? 12.792 8.296 -3.157 1.00 93.88 99 GLN A CA 1
ATOM 774 C C . GLN A 1 99 ? 13.767 7.926 -2.033 1.00 93.88 99 GLN A C 1
ATOM 776 O O . GLN A 1 99 ? 14.113 8.764 -1.200 1.00 93.88 99 GLN A O 1
ATOM 781 N N . ASN A 1 100 ? 14.223 6.675 -2.011 1.00 92.31 100 ASN A N 1
ATOM 782 C CA . ASN A 1 100 ? 15.108 6.157 -0.964 1.00 92.31 100 ASN A CA 1
ATOM 783 C C . ASN A 1 100 ? 16.590 6.088 -1.384 1.00 92.31 100 ASN A C 1
ATOM 785 O O . ASN A 1 100 ? 17.417 5.553 -0.647 1.00 92.31 100 ASN A O 1
ATOM 789 N N . GLY A 1 101 ? 16.923 6.618 -2.566 1.00 93.12 101 GLY A N 1
ATOM 790 C CA . GLY A 1 101 ? 18.285 6.662 -3.103 1.00 93.12 101 GLY A CA 1
ATOM 791 C C . GLY A 1 101 ? 18.778 5.354 -3.732 1.00 93.12 101 GLY A C 1
ATOM 792 O O . GLY A 1 101 ? 19.944 5.279 -4.112 1.00 93.12 101 GLY A O 1
ATOM 793 N N . ARG A 1 102 ? 17.931 4.322 -3.852 1.00 93.75 102 ARG A N 1
ATOM 794 C CA . ARG A 1 102 ? 18.252 3.082 -4.577 1.00 93.75 102 ARG A CA 1
ATOM 795 C C . ARG A 1 102 ? 17.616 3.084 -5.959 1.00 93.75 102 ARG A C 1
ATOM 797 O O . ARG A 1 102 ? 16.490 3.547 -6.119 1.00 93.75 102 ARG A O 1
ATOM 804 N N . GLN A 1 103 ? 18.313 2.493 -6.922 1.00 95.19 103 GLN A N 1
ATOM 805 C CA . GLN A 1 103 ? 17.791 2.242 -8.261 1.00 95.19 103 GLN A CA 1
ATOM 806 C C . GLN A 1 103 ? 17.729 0.739 -8.512 1.00 95.19 103 GLN A C 1
ATOM 808 O O . GLN A 1 103 ? 18.670 0.015 -8.178 1.00 95.19 103 GLN A O 1
ATOM 813 N N . CYS A 1 104 ? 16.619 0.277 -9.079 1.00 94.31 104 CYS A N 1
ATOM 814 C CA . CYS A 1 104 ? 16.381 -1.132 -9.380 1.00 94.31 104 CYS A CA 1
ATOM 815 C C . CYS A 1 104 ? 15.919 -1.286 -10.824 1.00 94.31 104 CYS A C 1
ATOM 817 O O . CYS A 1 104 ? 15.248 -0.411 -11.365 1.00 94.31 104 CYS A O 1
ATOM 819 N N . TYR A 1 105 ? 16.276 -2.408 -11.441 1.00 94.62 105 TYR A N 1
ATOM 820 C CA . TYR A 1 105 ? 15.757 -2.768 -12.752 1.00 94.62 105 TYR A CA 1
ATOM 821 C C . TYR A 1 105 ? 14.271 -3.115 -12.661 1.00 94.62 105 TYR A C 1
ATOM 823 O O . TYR A 1 105 ? 13.836 -3.782 -11.721 1.00 94.62 105 TYR A O 1
ATOM 831 N N . SER A 1 106 ? 13.502 -2.673 -13.648 1.00 93.50 106 SER A N 1
ATOM 832 C CA . SER A 1 106 ? 12.074 -2.911 -13.756 1.00 93.50 106 SER A CA 1
ATOM 833 C C . SER A 1 106 ? 11.733 -3.496 -15.115 1.00 93.50 106 SER A C 1
ATOM 835 O O . SER A 1 106 ? 12.237 -3.047 -16.142 1.00 93.50 106 SER A O 1
ATOM 837 N N . CYS A 1 107 ? 10.867 -4.504 -15.091 1.00 91.50 107 CYS A N 1
ATOM 838 C CA . CYS A 1 107 ? 10.334 -5.161 -16.268 1.00 91.50 107 CYS 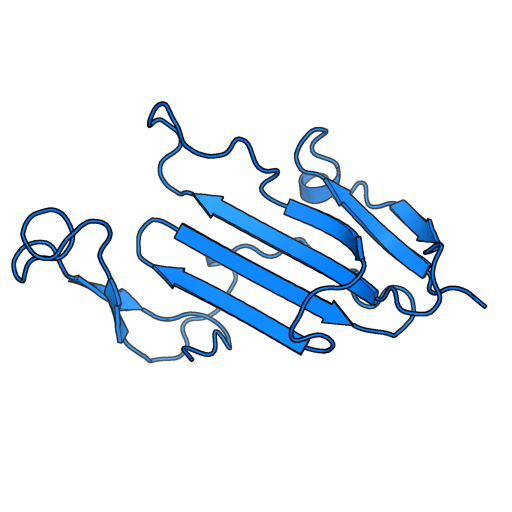A CA 1
ATOM 839 C C . CYS A 1 107 ? 9.046 -5.917 -15.893 1.00 91.50 107 CYS A C 1
ATOM 841 O O . CYS A 1 107 ? 8.742 -6.087 -14.704 1.00 91.50 107 CYS A O 1
ATOM 843 N N . LYS A 1 108 ? 8.291 -6.373 -16.895 1.00 87.75 108 LYS A N 1
ATOM 844 C CA . LYS A 1 108 ? 7.140 -7.269 -16.721 1.00 87.75 108 LYS A CA 1
ATOM 845 C C . LYS A 1 108 ? 6.969 -8.103 -17.980 1.00 87.75 108 LYS A C 1
ATOM 847 O O . LYS A 1 108 ? 6.896 -7.553 -19.069 1.00 87.75 108 LYS A O 1
ATOM 852 N N . GLY A 1 109 ? 6.870 -9.418 -17.829 1.00 86.62 109 GLY A N 1
ATOM 853 C CA . GLY A 1 109 ? 6.781 -10.348 -18.950 1.00 86.62 109 GLY A CA 1
ATOM 854 C C . GLY A 1 109 ? 7.684 -11.552 -18.723 1.00 86.62 109 GLY A C 1
ATOM 855 O O . GLY A 1 109 ? 7.822 -12.027 -17.598 1.00 86.62 109 GLY A O 1
ATOM 856 N N . ASN A 1 110 ? 8.293 -12.052 -19.790 1.00 86.94 110 ASN A N 1
ATOM 857 C CA . ASN A 1 110 ? 9.248 -13.153 -19.761 1.00 86.94 110 ASN A CA 1
ATOM 858 C C . ASN A 1 110 ? 10.646 -12.682 -20.201 1.00 86.94 110 ASN A C 1
ATOM 860 O O . ASN A 1 110 ? 10.827 -11.552 -20.647 1.00 86.94 110 ASN A O 1
ATOM 864 N N . SER A 1 111 ? 11.646 -13.559 -20.106 1.00 86.44 111 SER A N 1
ATOM 865 C CA . SER A 1 111 ? 13.052 -13.233 -20.404 1.00 86.44 111 SER A CA 1
ATOM 866 C C . SER A 1 111 ? 13.335 -12.820 -21.856 1.00 86.44 111 SER A C 1
ATOM 868 O O . SER A 1 111 ? 14.410 -12.302 -22.136 1.00 86.44 111 SER A O 1
ATOM 870 N N . THR A 1 112 ? 12.403 -13.066 -22.780 1.00 83.31 112 THR A N 1
ATOM 871 C CA . THR A 1 112 ? 12.539 -12.735 -24.213 1.00 83.31 112 THR A CA 1
ATOM 872 C C . THR A 1 112 ? 11.628 -11.601 -24.676 1.00 83.31 112 THR A C 1
ATOM 874 O O . THR A 1 112 ? 11.910 -10.995 -25.699 1.00 83.31 112 THR A O 1
ATOM 877 N N . HIS A 1 113 ? 10.534 -11.357 -23.955 1.00 83.44 113 HIS A N 1
ATOM 878 C CA . HIS A 1 113 ? 9.506 -10.367 -24.248 1.00 83.44 113 HIS A CA 1
ATOM 879 C C . HIS A 1 113 ? 9.022 -9.784 -22.917 1.00 83.44 113 HIS A C 1
ATOM 881 O O . HIS A 1 113 ? 8.401 -10.483 -22.110 1.00 83.44 113 HIS A O 1
ATOM 887 N N . GLY A 1 114 ? 9.310 -8.514 -22.684 1.00 85.12 114 GLY A N 1
ATOM 888 C CA . GLY A 1 114 ? 8.976 -7.732 -21.502 1.00 85.12 114 GLY A CA 1
ATOM 889 C C . GLY A 1 114 ? 10.095 -7.624 -20.463 1.00 85.12 114 GLY A C 1
ATOM 890 O O . GLY A 1 114 ? 10.189 -6.588 -19.814 1.00 85.12 114 GLY A O 1
ATOM 891 N N . CYS A 1 115 ? 10.946 -8.649 -20.301 1.00 92.50 115 CYS A N 1
ATOM 892 C CA . CYS A 1 115 ? 12.089 -8.677 -19.369 1.00 92.50 115 CYS A CA 1
ATOM 893 C C . CYS A 1 115 ? 13.415 -9.071 -20.053 1.00 92.50 115 CYS A C 1
ATOM 895 O O . CYS A 1 115 ? 14.246 -9.756 -19.449 1.00 92.50 115 CYS A O 1
ATOM 897 N N . SER A 1 116 ? 13.618 -8.665 -21.311 1.00 92.94 116 SER A N 1
ATOM 898 C CA . SER A 1 116 ? 14.925 -8.766 -21.977 1.00 92.94 116 SER A CA 1
ATOM 899 C C . SER A 1 116 ? 15.871 -7.636 -21.534 1.00 92.94 116 SER A C 1
ATOM 901 O O . SER A 1 116 ? 15.455 -6.677 -20.876 1.00 92.94 116 SER A O 1
ATOM 903 N N . SER A 1 117 ? 17.155 -7.711 -21.903 1.00 89.38 117 SER A N 1
ATOM 904 C CA . SER A 1 117 ? 18.134 -6.644 -21.635 1.00 89.38 117 SER A CA 1
ATOM 905 C C . SER A 1 117 ? 17.779 -5.306 -22.287 1.00 89.38 117 SER A C 1
ATOM 907 O O . SER A 1 117 ? 18.187 -4.263 -21.787 1.00 89.38 117 SER A O 1
ATOM 909 N N . GLU A 1 118 ? 17.033 -5.333 -23.389 1.00 91.06 118 GLU A N 1
ATOM 910 C CA . GLU A 1 118 ? 16.636 -4.150 -24.157 1.00 91.06 118 GLU A CA 1
ATOM 911 C C . GLU A 1 118 ? 15.387 -3.475 -23.577 1.00 91.06 118 GLU A C 1
ATOM 913 O O . GLU A 1 118 ? 15.207 -2.270 -23.740 1.00 91.06 118 GLU A O 1
ATOM 918 N N . GLU A 1 119 ? 14.528 -4.243 -22.904 1.00 89.19 119 GLU A N 1
ATOM 919 C CA . GLU A 1 119 ? 13.248 -3.772 -22.357 1.00 89.19 119 GLU A CA 1
ATOM 920 C C . GLU A 1 119 ? 13.318 -3.451 -20.860 1.00 89.19 119 GLU A C 1
ATOM 922 O O . GLU A 1 119 ? 12.450 -2.763 -20.325 1.00 89.19 119 GLU A O 1
ATOM 927 N N . THR A 1 120 ? 14.357 -3.928 -20.175 1.00 92.88 120 THR A N 1
ATOM 928 C CA . THR A 1 120 ? 14.572 -3.663 -18.752 1.00 92.88 120 THR A CA 1
ATOM 929 C C . THR A 1 120 ? 15.264 -2.313 -18.557 1.00 92.88 120 THR A C 1
ATOM 931 O O . THR A 1 120 ? 16.316 -2.050 -19.135 1.00 92.88 120 THR A O 1
ATOM 934 N N . PHE A 1 121 ? 14.730 -1.467 -17.676 1.00 94.50 121 PHE A N 1
ATOM 935 C CA . PHE A 1 121 ? 15.310 -0.155 -17.358 1.00 94.50 121 PHE A CA 1
ATOM 936 C C . PHE A 1 121 ? 15.308 0.129 -15.856 1.00 94.50 121 PHE A C 1
ATOM 938 O O . PHE A 1 121 ? 14.645 -0.556 -15.079 1.00 94.50 121 PHE A O 1
ATOM 945 N N . LEU A 1 122 ? 16.091 1.123 -15.433 1.00 95.69 122 LEU A N 1
ATOM 946 C CA . LEU A 1 122 ? 16.206 1.510 -14.027 1.00 95.69 122 LEU A CA 1
ATOM 947 C C . LEU A 1 122 ? 15.054 2.421 -13.595 1.00 95.69 122 LEU A C 1
ATOM 949 O O . LEU A 1 122 ? 14.699 3.364 -14.300 1.00 95.69 122 LEU A O 1
ATOM 953 N N . ILE A 1 123 ? 14.537 2.169 -12.393 1.00 94.75 123 ILE A N 1
ATOM 954 C CA . ILE A 1 123 ? 13.578 3.023 -11.689 1.00 94.75 123 ILE A CA 1
ATOM 955 C C . ILE A 1 123 ? 14.112 3.410 -10.308 1.00 94.75 123 ILE A C 1
ATOM 957 O O . ILE A 1 123 ? 14.841 2.644 -9.668 1.00 94.75 123 ILE A O 1
ATOM 961 N N . ASP A 1 124 ? 13.704 4.581 -9.822 1.00 94.44 124 ASP A N 1
ATOM 962 C CA . ASP A 1 124 ? 14.037 5.039 -8.474 1.00 94.44 124 ASP A CA 1
ATOM 963 C C . ASP A 1 124 ? 13.107 4.397 -7.443 1.00 94.44 124 ASP A C 1
ATOM 965 O O . ASP A 1 124 ? 11.882 4.537 -7.499 1.00 94.44 124 ASP A O 1
ATOM 969 N N . CYS A 1 125 ? 13.686 3.718 -6.458 1.00 93.00 125 CYS A N 1
ATOM 970 C CA . CYS A 1 125 ? 12.923 3.111 -5.381 1.00 93.00 125 CYS A CA 1
ATOM 971 C C . CYS A 1 125 ? 12.372 4.155 -4.410 1.00 93.00 125 CYS A C 1
ATOM 973 O O . CYS A 1 125 ? 13.033 5.148 -4.100 1.00 93.00 125 CYS A O 1
ATOM 975 N N . ARG A 1 126 ? 11.167 3.905 -3.886 1.00 92.75 126 ARG A N 1
ATOM 976 C CA . ARG A 1 126 ? 10.456 4.817 -2.982 1.00 92.75 126 ARG A CA 1
ATOM 977 C C . ARG A 1 126 ? 10.094 4.146 -1.659 1.00 92.75 126 ARG A C 1
ATOM 979 O O . ARG A 1 126 ? 9.886 2.940 -1.604 1.00 92.75 126 ARG A O 1
ATOM 986 N N . GLY A 1 127 ? 10.021 4.933 -0.587 1.00 88.00 127 GLY A N 1
ATOM 987 C CA . GLY A 1 127 ? 9.625 4.471 0.746 1.00 88.00 127 GLY A CA 1
ATOM 988 C C . GLY A 1 127 ? 10.519 3.369 1.337 1.00 88.00 127 GLY A C 1
ATOM 989 O O . GLY A 1 127 ? 11.649 3.134 0.900 1.00 88.00 127 GLY A O 1
ATOM 990 N N . THR A 1 128 ? 9.996 2.681 2.354 1.00 78.69 128 T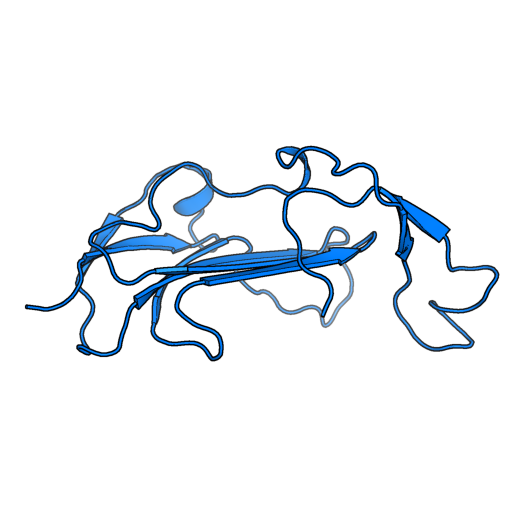HR A N 1
ATOM 991 C CA . THR A 1 128 ? 10.638 1.536 3.026 1.00 78.69 128 THR A CA 1
ATOM 992 C C . THR A 1 128 ? 10.314 0.205 2.346 1.00 78.69 128 THR A C 1
ATOM 994 O O . THR A 1 128 ? 10.258 -0.820 3.021 1.00 78.69 128 THR A O 1
ATOM 997 N N . LEU A 1 129 ? 10.037 0.213 1.038 1.00 67.25 129 LEU A N 1
ATOM 998 C CA . LEU A 1 129 ? 9.666 -0.986 0.288 1.00 67.25 129 LEU A CA 1
ATOM 999 C C . LEU A 1 129 ? 10.824 -1.997 0.368 1.00 67.25 129 LEU A C 1
ATOM 1001 O O . LEU A 1 129 ? 11.877 -1.819 -0.250 1.00 67.25 129 LEU A O 1
ATOM 1005 N N . LEU A 1 130 ? 10.651 -3.001 1.235 1.00 50.72 130 LEU A N 1
ATOM 1006 C CA . LEU A 1 130 ? 11.584 -4.100 1.441 1.00 50.72 130 LEU A CA 1
ATOM 1007 C C . LEU A 1 130 ? 11.440 -5.048 0.255 1.00 50.72 130 LEU A C 1
ATOM 1009 O O . LEU A 1 130 ? 10.438 -5.746 0.130 1.00 50.72 130 LEU A O 1
ATOM 1013 N N . TRP A 1 131 ? 12.453 -5.064 -0.602 1.00 40.28 131 TRP A N 1
ATOM 1014 C CA . TRP A 1 131 ? 12.649 -6.131 -1.571 1.00 40.28 131 TRP A CA 1
ATOM 1015 C C . TRP A 1 131 ? 13.115 -7.370 -0.799 1.00 40.28 131 TRP A C 1
ATOM 1017 O O . TRP A 1 131 ? 14.240 -7.380 -0.295 1.00 40.28 131 TRP A O 1
ATOM 1027 N N . THR A 1 132 ? 12.238 -8.359 -0.630 1.00 33.03 132 THR A N 1
ATOM 1028 C CA . THR A 1 132 ? 12.643 -9.721 -0.242 1.00 33.03 132 THR A CA 1
ATOM 1029 C C . THR A 1 132 ? 13.075 -10.493 -1.470 1.00 33.03 132 THR A C 1
ATOM 1031 O O . THR A 1 132 ? 12.280 -10.479 -2.438 1.00 33.03 132 THR A O 1
#

Radius of gyration: 16.59 Å; chains: 1; bounding box: 36×25×47 Å

Organism: Pan troglodytes (NCBI:txid9598)

Foldseek 3Di:
DFAKAWWDFQVVDCQVVVVIDIDTDDDNQKWWKWKAKFFQDDDDDPDDPGTRITIDIDDDPPPQDKAWDDAPGITIIMHTDHHHHPVDDHRDDQVPFDFPPDKDWHFDDDCVPTNDPVNIDIDTDGDPHDDD

Sequence (132 aa):
RYLECISCGSSDMSCERGRHQSLQCRNPEEQCLDVVTHWIQEGEEGRPKDDRHLRGCGYLPGCPGSNGFHNNDTFHFLKCCNTTKCNEGPILELENLPQNGRQCYSCKGNSTHGCSSEETFLIDCRGTLLWT

Secondary structure (DSSP, 8-state):
---EEEEEETTTTTTTTT--EEEE-SSTT-EEEEEEEEES-TT-TT-----SEEEEEE--TT-SEEEEEE-SSEEEEEEEE-STTTT-SSPP-GGGSPEEEEEEEE--SBTTTBSSTTT-EEEEEETT----